Protein AF-A0A7W1ULH6-F1 (afdb_monomer)

Mean predicted aligned error: 3.66 Å

Structure (mmCIF, N/CA/C/O backbone):
data_AF-A0A7W1ULH6-F1
#
_entry.id   AF-A0A7W1ULH6-F1
#
loop_
_atom_site.group_PDB
_atom_site.id
_atom_site.type_symbol
_atom_site.label_atom_id
_atom_site.label_alt_id
_atom_site.label_comp_id
_atom_site.label_asym_id
_atom_site.label_entity_id
_atom_site.label_seq_id
_atom_site.pdbx_PDB_ins_code
_atom_site.Cartn_x
_atom_site.Cartn_y
_atom_site.Cartn_z
_atom_site.occupancy
_atom_site.B_iso_or_equiv
_atom_site.auth_seq_id
_atom_site.auth_comp_id
_atom_site.auth_asym_id
_atom_site.auth_atom_id
_atom_site.pdbx_PDB_model_num
ATOM 1 N N . MET A 1 1 ? -12.040 14.934 30.985 1.00 66.94 1 MET A N 1
ATOM 2 C CA . MET A 1 1 ? -11.712 13.549 30.582 1.00 66.94 1 MET A CA 1
ATOM 3 C C . MET A 1 1 ? -12.683 13.162 29.471 1.00 66.94 1 MET A C 1
ATOM 5 O O . MET A 1 1 ? -13.881 13.227 29.707 1.00 66.94 1 MET A O 1
ATOM 9 N N . ILE A 1 2 ? -12.210 12.905 28.247 1.00 66.06 2 ILE A N 1
ATOM 10 C CA . ILE A 1 2 ? -13.079 12.558 27.104 1.00 66.06 2 ILE A CA 1
ATOM 11 C C . ILE A 1 2 ? -13.578 11.122 27.310 1.00 66.06 2 ILE A C 1
ATOM 13 O O . ILE A 1 2 ? -12.770 10.244 27.607 1.00 66.06 2 ILE A O 1
ATOM 17 N N . SER A 1 3 ? -14.886 10.866 27.187 1.00 80.50 3 SER A N 1
ATOM 18 C CA . SER A 1 3 ? -15.386 9.492 27.324 1.00 80.50 3 SER A CA 1
ATOM 19 C C . SER A 1 3 ? -14.940 8.626 26.129 1.00 80.50 3 SER A C 1
ATOM 21 O O . SER A 1 3 ? -14.758 9.149 25.024 1.00 80.50 3 SER A O 1
ATOM 23 N N . PRO A 1 4 ? -14.812 7.296 26.296 1.00 79.81 4 PRO A N 1
ATOM 24 C CA . PRO A 1 4 ? -14.363 6.407 25.221 1.00 79.81 4 PRO A CA 1
ATOM 25 C C . PRO A 1 4 ? -15.185 6.509 23.924 1.00 79.81 4 PRO A C 1
ATOM 27 O O . PRO A 1 4 ? -14.645 6.325 22.836 1.00 79.81 4 PRO A O 1
ATOM 30 N N . SER A 1 5 ? -16.479 6.837 24.010 1.00 86.94 5 SER A N 1
ATOM 31 C CA . SER A 1 5 ? -17.344 7.027 22.838 1.00 86.94 5 SER A CA 1
ATOM 32 C C . SER A 1 5 ? -16.977 8.272 22.028 1.00 86.94 5 SER A C 1
ATOM 34 O O . SER A 1 5 ? -16.874 8.190 20.806 1.00 86.94 5 SER A O 1
ATOM 36 N N . HIS A 1 6 ? -16.715 9.399 22.694 1.00 88.94 6 HIS A N 1
ATOM 37 C CA . HIS A 1 6 ? -16.314 10.640 22.030 1.00 88.94 6 HIS A CA 1
ATOM 38 C C . HIS A 1 6 ? -14.941 10.495 21.365 1.00 88.94 6 HIS A C 1
ATOM 40 O O . HIS A 1 6 ? -14.752 10.956 20.244 1.00 88.94 6 HIS A O 1
ATOM 46 N N . ALA A 1 7 ? -14.000 9.787 21.999 1.00 92.19 7 ALA A N 1
ATOM 47 C CA . ALA A 1 7 ? -12.697 9.505 21.395 1.00 92.19 7 ALA A CA 1
ATOM 48 C C . ALA A 1 7 ? -12.826 8.694 20.090 1.00 92.19 7 ALA A C 1
ATOM 50 O O . ALA A 1 7 ? -12.192 9.021 19.088 1.00 92.19 7 ALA A O 1
ATOM 51 N N . ARG A 1 8 ? -13.696 7.674 20.069 1.00 94.38 8 ARG A N 1
ATOM 52 C CA . ARG A 1 8 ? -13.974 6.877 18.861 1.00 94.38 8 ARG A CA 1
ATOM 53 C C . ARG A 1 8 ? -14.612 7.707 17.750 1.00 94.38 8 ARG A C 1
ATOM 55 O O . ARG A 1 8 ? -14.218 7.573 16.597 1.00 94.38 8 ARG A O 1
ATOM 62 N N . GLN A 1 9 ? -15.565 8.573 18.087 1.00 94.06 9 GLN A N 1
ATOM 63 C CA . GLN A 1 9 ? -16.193 9.478 17.120 1.00 94.06 9 GLN A CA 1
ATOM 64 C C . GLN A 1 9 ? -15.176 10.452 16.518 1.00 94.06 9 GLN A C 1
ATOM 66 O O . GLN A 1 9 ? -15.128 10.603 15.301 1.00 94.06 9 GLN A O 1
ATOM 71 N N . LEU A 1 10 ? -14.325 11.055 17.353 1.00 96.06 10 LEU A N 1
ATOM 72 C CA . LEU A 1 10 ? -13.254 11.941 16.897 1.00 96.06 10 LEU A CA 1
ATOM 73 C C . LEU A 1 10 ? -12.289 11.220 15.953 1.00 96.06 10 LEU A C 1
ATOM 75 O O . LEU A 1 10 ? -11.940 11.771 14.913 1.00 96.06 10 LEU A O 1
ATOM 79 N N . LEU A 1 11 ? -11.913 9.976 16.269 1.00 96.31 11 LEU A N 1
ATOM 80 C CA . LEU A 1 11 ? -11.076 9.169 15.385 1.00 96.31 11 LEU A CA 1
ATOM 81 C C . LEU A 1 11 ? -11.759 8.913 14.036 1.00 96.31 11 LEU A C 1
ATOM 83 O O . LEU A 1 11 ? -11.130 9.094 13.002 1.00 96.31 11 LEU A O 1
ATOM 87 N N . VAL A 1 12 ? -13.041 8.538 14.024 1.00 96.56 12 VAL A N 1
ATOM 88 C CA . VAL A 1 12 ? -13.784 8.309 12.771 1.00 96.56 12 VAL A CA 1
ATOM 89 C C . VAL A 1 12 ? -13.831 9.573 11.919 1.00 96.56 12 VAL A C 1
ATOM 91 O O . VAL A 1 12 ? -13.564 9.505 10.723 1.00 96.56 12 VAL A O 1
ATOM 94 N N . VAL A 1 13 ? -14.116 10.729 12.524 1.00 97.12 13 VAL A N 1
ATOM 95 C CA . VAL A 1 13 ? -14.114 12.014 11.811 1.00 97.12 13 VAL A CA 1
ATOM 96 C C . VAL A 1 13 ? -12.723 12.321 11.259 1.00 97.12 13 VAL A C 1
ATOM 98 O O . VAL A 1 13 ? -12.603 12.690 10.093 1.00 97.12 13 VAL A O 1
ATOM 101 N N . ALA A 1 14 ? -11.668 12.120 12.051 1.00 96.81 14 ALA A N 1
ATOM 102 C CA . ALA A 1 14 ? -10.296 12.349 11.613 1.00 96.81 14 ALA A CA 1
ATOM 103 C C . ALA A 1 14 ? -9.903 11.439 10.437 1.00 96.81 14 ALA A C 1
ATOM 105 O O . ALA A 1 14 ? -9.381 11.934 9.441 1.00 96.81 14 ALA A O 1
ATOM 106 N N . LEU A 1 15 ? -10.199 10.136 10.511 1.00 96.88 15 LEU A N 1
ATOM 107 C CA . LEU A 1 15 ? -9.927 9.175 9.434 1.00 96.88 15 LEU A CA 1
ATOM 108 C C . LEU A 1 15 ? -10.749 9.475 8.179 1.00 96.88 15 LEU A C 1
ATOM 110 O O . LEU A 1 15 ? -10.236 9.367 7.068 1.00 96.88 15 LEU A O 1
ATOM 114 N N . PHE A 1 16 ? -12.004 9.897 8.340 1.00 96.25 16 PHE A N 1
ATOM 115 C CA . PHE A 1 16 ? -12.844 10.308 7.220 1.00 96.25 16 PHE A CA 1
ATOM 116 C C . PHE A 1 16 ? -12.265 11.537 6.514 1.00 96.25 16 PHE A C 1
ATOM 118 O O . PHE A 1 16 ? -12.055 11.507 5.304 1.00 96.25 16 PHE A O 1
ATOM 125 N N . VAL A 1 17 ? -11.935 12.595 7.262 1.00 96.19 17 VAL A N 1
ATOM 126 C CA . VAL A 1 17 ? -11.319 13.811 6.705 1.00 96.19 17 VAL A CA 1
ATOM 127 C C . VAL A 1 17 ? -9.981 13.487 6.044 1.00 96.19 17 VAL A C 1
ATOM 129 O O . VAL A 1 17 ? -9.743 13.916 4.917 1.00 96.19 17 VAL A O 1
ATOM 132 N N . TYR A 1 18 ? -9.131 12.695 6.700 1.00 95.38 18 TYR A N 1
ATOM 133 C CA . TYR A 1 18 ? -7.856 12.259 6.137 1.00 95.38 18 TYR A CA 1
ATOM 134 C C . TYR A 1 18 ? -8.051 11.468 4.838 1.00 95.38 18 TYR A C 1
ATOM 136 O O . TYR A 1 18 ? -7.368 11.736 3.853 1.00 95.38 18 TYR A O 1
ATOM 144 N N . GLY A 1 19 ? -9.024 10.554 4.802 1.00 93.25 19 GLY A N 1
ATOM 145 C CA . GLY A 1 19 ? -9.392 9.804 3.602 1.00 93.25 19 GLY A CA 1
ATOM 146 C C . GLY A 1 19 ? -9.830 10.715 2.455 1.00 93.25 19 GLY A C 1
ATOM 147 O O . GLY A 1 19 ? -9.340 10.563 1.343 1.00 93.25 19 GLY A O 1
ATOM 148 N N . ILE A 1 20 ? -10.672 11.719 2.723 1.00 93.50 20 ILE A N 1
ATOM 149 C CA . ILE A 1 20 ? -11.072 12.717 1.717 1.00 93.50 20 ILE A CA 1
ATOM 150 C C . ILE A 1 20 ? -9.866 13.513 1.205 1.00 93.50 20 ILE A C 1
ATOM 152 O O . ILE A 1 20 ? -9.756 13.754 0.004 1.00 93.50 20 ILE A O 1
ATOM 156 N N . VAL A 1 21 ? -8.954 13.920 2.092 1.00 92.00 21 VAL A N 1
ATOM 157 C CA . VAL A 1 21 ? -7.724 14.624 1.699 1.00 92.00 21 VAL A CA 1
ATOM 158 C C . VAL A 1 21 ? -6.846 13.744 0.813 1.00 92.00 21 VAL A C 1
ATOM 160 O O . VAL A 1 21 ? -6.322 14.247 -0.177 1.00 92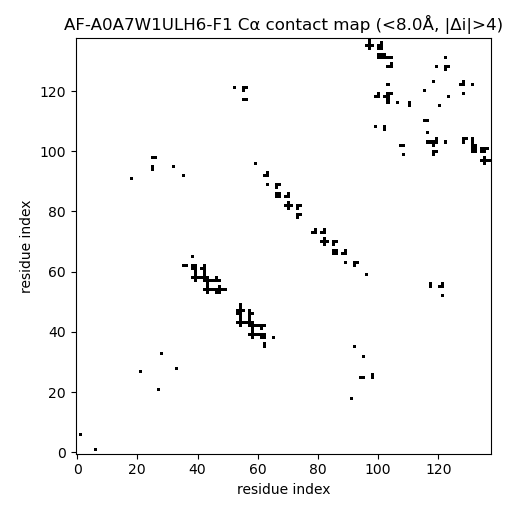.00 21 VAL A O 1
ATOM 163 N N . CYS A 1 22 ? -6.714 12.454 1.134 1.00 90.00 22 CYS A N 1
ATOM 164 C CA . CYS A 1 22 ? -5.991 11.502 0.296 1.00 90.00 22 CYS A CA 1
ATOM 165 C C . CYS A 1 22 ? -6.648 11.400 -1.082 1.00 90.00 22 CYS A C 1
ATOM 167 O O . CYS A 1 22 ? -5.997 11.704 -2.072 1.00 90.00 22 CYS A O 1
ATOM 169 N N . LEU A 1 23 ? -7.949 11.093 -1.140 1.00 87.56 23 LEU A N 1
ATOM 170 C CA . LEU A 1 23 ? -8.698 10.889 -2.388 1.00 87.56 23 LEU A CA 1
ATOM 171 C C . LEU A 1 23 ? -8.667 12.087 -3.347 1.00 87.56 23 LEU A C 1
ATOM 173 O O . LEU A 1 23 ? -8.750 11.902 -4.557 1.00 87.56 23 LEU A O 1
ATOM 177 N N . ARG A 1 24 ? -8.553 13.314 -2.829 1.00 90.81 24 ARG A N 1
ATOM 178 C CA . ARG A 1 24 ? -8.454 14.523 -3.663 1.00 90.81 24 ARG A CA 1
ATOM 179 C C . ARG A 1 24 ? -7.140 14.638 -4.422 1.00 90.81 24 ARG A C 1
ATOM 181 O O . ARG A 1 24 ? -7.112 15.304 -5.451 1.00 90.81 24 ARG A O 1
ATOM 188 N N . ASP A 1 25 ? -6.072 14.052 -3.899 1.00 88.06 25 ASP A N 1
ATOM 189 C CA . ASP A 1 25 ? -4.757 14.109 -4.522 1.00 88.06 25 ASP A CA 1
ATOM 190 C C . ASP A 1 25 ? -3.975 12.813 -4.243 1.00 88.06 25 ASP A C 1
ATOM 192 O O . ASP A 1 25 ? -3.252 12.731 -3.237 1.00 88.06 25 ASP A O 1
ATOM 196 N N . PRO A 1 26 ? -4.154 11.802 -5.117 1.00 83.25 26 PRO A N 1
ATOM 197 C CA . PRO A 1 26 ? -3.574 10.476 -4.963 1.00 83.25 26 PRO A CA 1
ATOM 198 C C . PRO A 1 26 ? -2.077 10.377 -4.968 1.00 83.25 26 PRO A C 1
ATOM 200 O O . PRO A 1 26 ? -1.513 9.587 -4.215 1.00 83.25 26 PRO A O 1
ATOM 203 N N . GLY A 1 27 ? -1.449 11.178 -5.819 1.00 83.12 27 GLY A N 1
ATOM 204 C CA . GLY A 1 27 ? -0.008 11.135 -6.004 1.00 83.12 27 GLY A CA 1
ATOM 205 C C . GLY A 1 27 ? 0.752 11.701 -4.811 1.00 83.12 27 GLY A C 1
ATOM 206 O O . GLY A 1 27 ? 1.947 11.451 -4.677 1.00 83.12 27 GLY A O 1
ATOM 207 N N . THR A 1 28 ? 0.086 12.461 -3.938 1.00 88.00 28 THR A N 1
ATOM 208 C CA . THR A 1 28 ? 0.755 13.092 -2.804 1.00 88.00 28 THR A CA 1
ATOM 209 C C . THR A 1 28 ? 1.018 12.090 -1.688 1.00 88.00 28 THR A C 1
ATOM 211 O O . THR A 1 28 ? 0.109 11.582 -1.030 1.00 88.00 28 THR A O 1
ATOM 214 N N . PHE A 1 29 ? 2.301 11.873 -1.429 1.00 85.62 29 PHE A N 1
ATOM 215 C CA . PHE A 1 29 ? 2.795 11.040 -0.346 1.00 85.62 29 PHE A CA 1
ATOM 216 C C . PHE A 1 29 ? 2.541 11.694 1.022 1.00 85.62 29 PHE A C 1
ATOM 218 O O . PHE A 1 29 ? 2.828 12.878 1.225 1.00 85.62 29 PHE A O 1
ATOM 225 N N . ARG A 1 30 ? 1.981 10.945 1.977 1.00 90.75 30 ARG A N 1
ATOM 226 C CA . ARG A 1 30 ? 1.545 11.451 3.290 1.00 90.75 30 ARG A CA 1
ATOM 227 C C . ARG A 1 30 ? 2.029 10.569 4.442 1.00 90.75 30 ARG A C 1
ATOM 229 O O . ARG A 1 30 ? 2.761 9.598 4.280 1.00 90.75 30 ARG A O 1
ATOM 236 N N . LEU A 1 31 ? 1.623 10.935 5.660 1.00 90.44 31 LEU A N 1
ATOM 237 C CA . LEU A 1 31 ? 2.041 10.263 6.892 1.00 90.44 31 LEU A CA 1
ATOM 238 C C . LEU A 1 31 ? 1.829 8.741 6.855 1.00 90.44 31 LEU A C 1
ATOM 240 O O . LEU A 1 31 ? 2.758 8.001 7.157 1.00 90.44 31 LEU A O 1
ATOM 244 N N . LEU A 1 32 ? 0.632 8.275 6.487 1.00 93.25 32 LEU A N 1
ATOM 245 C CA . LEU A 1 32 ? 0.334 6.842 6.471 1.00 93.25 32 LEU A CA 1
ATOM 246 C C . LEU A 1 32 ? 1.123 6.105 5.383 1.00 93.25 32 LEU A C 1
ATOM 248 O O . LEU A 1 32 ? 1.507 4.959 5.591 1.00 93.25 32 LEU A O 1
ATOM 252 N N . ASP A 1 33 ? 1.453 6.785 4.285 1.00 92.88 33 ASP A N 1
ATOM 253 C CA . ASP A 1 33 ? 2.282 6.219 3.222 1.00 92.88 33 ASP A CA 1
ATOM 254 C C . ASP A 1 33 ? 3.717 5.954 3.701 1.00 92.88 33 ASP A C 1
ATOM 256 O O . ASP A 1 33 ? 4.301 4.960 3.295 1.00 92.88 33 ASP A O 1
ATOM 260 N N . ASN A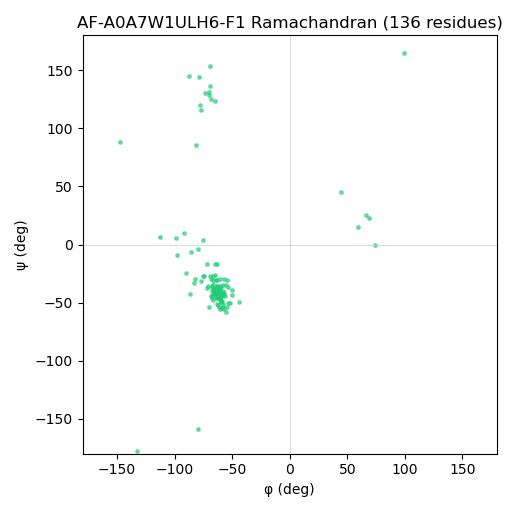 1 34 ? 4.258 6.739 4.647 1.00 93.06 34 ASN A N 1
ATOM 261 C CA . ASN A 1 34 ? 5.552 6.426 5.279 1.00 93.06 34 ASN A CA 1
ATOM 262 C C . ASN A 1 34 ? 5.503 5.104 6.058 1.00 93.06 34 ASN A C 1
ATOM 264 O O . ASN A 1 34 ? 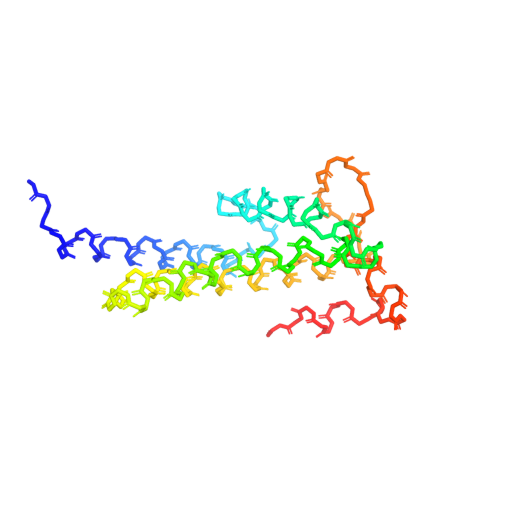6.450 4.320 6.027 1.00 93.06 34 ASN A O 1
ATOM 268 N N . VAL A 1 35 ? 4.399 4.858 6.772 1.00 95.31 35 VAL A N 1
ATOM 269 C CA . VAL A 1 35 ? 4.207 3.609 7.524 1.00 95.31 35 VAL A CA 1
ATOM 270 C C . VAL A 1 35 ? 4.062 2.439 6.557 1.00 95.31 35 VAL A C 1
ATOM 272 O O . VAL A 1 35 ? 4.717 1.414 6.733 1.00 95.31 35 VAL A O 1
ATOM 275 N N . ASN A 1 36 ? 3.243 2.609 5.518 1.00 96.50 36 ASN A N 1
ATOM 276 C CA . ASN A 1 36 ? 3.054 1.606 4.477 1.00 96.50 36 ASN A CA 1
ATOM 277 C C . ASN A 1 36 ? 4.373 1.281 3.770 1.00 96.50 36 ASN A C 1
ATOM 279 O O . ASN A 1 36 ? 4.669 0.109 3.582 1.00 96.50 36 ASN A O 1
ATOM 283 N N . LEU A 1 37 ? 5.180 2.295 3.454 1.00 95.88 37 LEU A N 1
ATOM 284 C CA . LEU A 1 37 ? 6.481 2.149 2.811 1.00 95.88 37 LEU A CA 1
ATOM 285 C C . LEU A 1 37 ? 7.466 1.370 3.687 1.00 95.88 37 LEU A C 1
ATOM 287 O O . LEU A 1 37 ? 8.089 0.431 3.216 1.00 95.88 37 LEU A O 1
ATOM 291 N N . ALA A 1 38 ? 7.561 1.674 4.983 1.00 96.25 38 ALA A N 1
ATOM 292 C CA . ALA A 1 38 ? 8.425 0.904 5.882 1.00 96.25 38 ALA A CA 1
ATOM 293 C C . ALA A 1 38 ? 8.021 -0.583 5.950 1.00 96.25 38 ALA A C 1
ATOM 295 O O . ALA A 1 38 ? 8.877 -1.473 5.983 1.00 96.25 38 ALA A O 1
ATOM 296 N N . ILE A 1 39 ? 6.713 -0.865 5.948 1.00 98.12 39 ILE A N 1
ATOM 297 C CA . ILE A 1 39 ? 6.196 -2.236 5.882 1.00 98.12 39 ILE A CA 1
ATOM 298 C C . ILE A 1 39 ? 6.525 -2.849 4.513 1.00 98.12 39 ILE A C 1
ATOM 300 O O . ILE A 1 39 ? 6.999 -3.978 4.465 1.00 98.12 39 ILE A O 1
ATOM 304 N N . HIS A 1 40 ? 6.338 -2.111 3.422 1.00 97.88 40 HIS A N 1
ATOM 305 C CA . HIS A 1 40 ? 6.655 -2.544 2.064 1.00 97.88 40 HIS A CA 1
ATOM 306 C C . HIS A 1 40 ? 8.116 -2.994 1.940 1.00 97.88 40 HIS A C 1
ATOM 308 O O . HIS A 1 40 ? 8.380 -4.144 1.607 1.00 97.88 40 HIS A O 1
ATOM 314 N N . GLU A 1 41 ? 9.069 -2.153 2.339 1.00 97.31 41 GLU A N 1
ATOM 315 C CA . GLU A 1 41 ? 10.497 -2.492 2.285 1.00 97.31 41 GLU A CA 1
ATOM 316 C C . GLU A 1 41 ? 10.838 -3.728 3.129 1.00 97.31 41 GLU A C 1
ATOM 318 O O . GLU A 1 41 ? 11.633 -4.588 2.742 1.00 97.31 41 GLU A O 1
ATOM 323 N N . THR A 1 42 ? 10.173 -3.876 4.278 1.00 97.38 42 THR A N 1
ATOM 324 C CA . THR A 1 42 ? 10.306 -5.080 5.110 1.00 97.38 42 THR A CA 1
ATOM 325 C C . THR A 1 42 ? 9.799 -6.324 4.375 1.00 97.38 42 THR A C 1
ATOM 327 O O . THR A 1 42 ? 10.372 -7.405 4.517 1.00 97.38 42 THR A O 1
ATOM 330 N N . GLY A 1 43 ? 8.751 -6.183 3.564 1.00 98.12 43 GLY A N 1
ATOM 331 C CA . GLY A 1 43 ? 8.205 -7.248 2.733 1.00 98.12 43 GLY A CA 1
ATOM 332 C C . GLY A 1 43 ? 9.226 -7.831 1.766 1.00 98.12 43 GLY A C 1
ATOM 333 O O . GLY A 1 43 ? 9.338 -9.054 1.685 1.00 98.12 43 GLY A O 1
ATOM 334 N N . HIS A 1 44 ? 10.039 -7.003 1.110 1.00 97.44 44 HIS A N 1
ATOM 335 C CA . HIS A 1 44 ? 11.108 -7.511 0.245 1.00 97.44 44 HIS A CA 1
ATOM 336 C C . HIS A 1 44 ? 12.055 -8.445 1.000 1.00 97.44 44 HIS A C 1
ATOM 338 O O . HIS A 1 44 ? 12.358 -9.535 0.522 1.00 97.44 44 HIS A O 1
ATOM 344 N N . LEU A 1 45 ? 12.458 -8.074 2.219 1.00 96.94 45 LEU A N 1
ATOM 345 C CA . LEU A 1 45 ? 13.347 -8.889 3.054 1.00 96.94 45 LEU A CA 1
ATOM 346 C C . LEU A 1 45 ? 12.683 -10.193 3.510 1.00 96.94 45 LEU A C 1
ATOM 348 O O . LEU A 1 45 ? 13.309 -11.252 3.481 1.00 96.94 45 LEU A O 1
ATOM 352 N N . VAL A 1 46 ? 11.411 -10.123 3.914 1.00 98.19 46 VAL A N 1
ATOM 353 C CA . VAL A 1 46 ? 10.634 -11.291 4.358 1.00 98.19 46 VAL A CA 1
ATOM 354 C C . VAL A 1 46 ? 10.460 -12.299 3.224 1.00 98.19 46 VAL A C 1
ATOM 356 O O . VAL A 1 46 ? 10.518 -13.505 3.468 1.00 98.19 46 VAL A O 1
ATOM 359 N N . PHE A 1 47 ? 10.257 -11.822 1.993 1.00 98.31 47 PHE A N 1
ATOM 360 C CA . PHE A 1 47 ? 9.969 -12.685 0.852 1.00 98.31 47 PHE A CA 1
ATOM 361 C C . PHE A 1 47 ? 11.182 -13.013 -0.035 1.00 98.31 47 PHE A C 1
ATOM 363 O O . PHE A 1 47 ? 11.086 -13.921 -0.862 1.00 98.31 47 PHE A O 1
ATOM 370 N N . ALA A 1 48 ? 12.335 -12.366 0.167 1.00 97.25 48 ALA A N 1
ATOM 371 C CA . ALA A 1 48 ? 13.568 -12.642 -0.576 1.00 97.25 48 ALA A CA 1
ATOM 372 C C . ALA A 1 48 ? 13.963 -14.137 -0.627 1.00 97.25 48 ALA A C 1
ATOM 374 O O . ALA A 1 48 ? 14.370 -14.599 -1.698 1.00 97.25 48 ALA A O 1
ATOM 375 N N . PRO A 1 49 ? 13.810 -14.943 0.450 1.00 98.25 49 PRO A N 1
ATOM 376 C CA . PRO A 1 49 ? 14.151 -16.368 0.409 1.00 98.25 49 PRO A CA 1
ATOM 377 C C . PRO A 1 49 ? 13.313 -17.200 -0.572 1.00 98.25 49 PRO A C 1
ATOM 379 O O . PRO A 1 49 ? 13.712 -18.311 -0.914 1.00 98.25 49 PRO A O 1
ATOM 382 N N . PHE A 1 50 ? 12.166 -16.690 -1.033 1.00 98.00 50 PHE A N 1
ATOM 383 C CA . PHE A 1 50 ? 11.286 -17.389 -1.975 1.00 98.00 50 PHE A CA 1
ATOM 384 C C . PHE A 1 50 ? 11.593 -17.067 -3.449 1.00 98.00 50 PHE A C 1
ATOM 386 O O . PHE A 1 50 ? 10.845 -17.471 -4.340 1.00 98.00 50 PHE A O 1
ATOM 393 N N . GLY A 1 51 ? 12.707 -16.380 -3.715 1.00 97.75 51 GLY A N 1
ATOM 394 C CA . GLY A 1 51 ? 13.191 -16.057 -5.055 1.00 97.75 51 GLY A CA 1
ATOM 395 C C . GLY A 1 51 ? 12.843 -14.639 -5.499 1.00 97.75 51 GLY A C 1
ATOM 396 O O . GLY A 1 51 ? 11.984 -13.980 -4.925 1.00 97.75 51 GLY A O 1
ATOM 397 N N . GLU A 1 52 ? 13.516 -14.179 -6.555 1.00 96.75 52 GLU A N 1
ATOM 398 C CA . GLU A 1 52 ? 13.495 -12.782 -7.014 1.00 96.75 52 GLU A CA 1
ATOM 399 C C . GLU A 1 52 ? 12.076 -12.243 -7.244 1.00 96.75 52 GLU A C 1
ATOM 401 O O . GLU A 1 52 ? 11.709 -11.214 -6.684 1.00 96.75 52 GLU A O 1
ATOM 406 N N . PHE A 1 53 ? 11.243 -12.977 -7.989 1.00 98.00 53 PHE A N 1
ATOM 407 C CA . PHE A 1 53 ? 9.875 -12.545 -8.281 1.00 98.00 53 PHE A CA 1
ATOM 408 C C . PHE A 1 53 ? 9.041 -12.330 -7.013 1.00 98.00 53 PHE A C 1
ATOM 410 O O . PHE A 1 53 ? 8.330 -11.333 -6.901 1.00 98.00 53 PHE A O 1
ATOM 417 N N . LEU A 1 54 ? 9.145 -13.246 -6.044 1.00 98.25 54 LEU A N 1
ATOM 418 C CA . LEU A 1 54 ? 8.461 -13.107 -4.761 1.00 98.25 54 LEU A CA 1
ATOM 419 C C . LEU A 1 54 ? 9.127 -12.070 -3.858 1.00 98.25 54 LEU A C 1
ATOM 421 O O . LEU A 1 54 ? 8.420 -11.455 -3.073 1.00 98.25 54 LEU A O 1
ATOM 425 N N . GLY A 1 55 ? 10.428 -11.820 -3.996 1.00 98.00 55 GLY A N 1
ATOM 426 C CA . GLY A 1 55 ? 11.113 -10.704 -3.352 1.00 98.00 55 GLY A CA 1
ATOM 427 C C . GLY A 1 55 ? 10.496 -9.365 -3.754 1.00 98.00 55 GLY A C 1
ATOM 428 O O . GLY A 1 55 ? 10.037 -8.630 -2.886 1.00 98.00 55 GLY A O 1
ATOM 429 N N . PHE A 1 56 ? 10.381 -9.089 -5.056 1.00 97.62 56 PHE A N 1
ATOM 430 C CA . PHE A 1 56 ? 9.742 -7.868 -5.573 1.00 97.62 56 PHE A CA 1
ATOM 431 C C . PHE A 1 56 ? 8.245 -7.797 -5.236 1.00 97.62 56 PHE A C 1
ATOM 433 O O . PHE A 1 56 ? 7.759 -6.790 -4.728 1.00 97.62 56 PHE A O 1
ATOM 440 N N . LEU A 1 57 ? 7.498 -8.889 -5.433 1.00 98.19 57 LEU A N 1
ATOM 441 C CA . LEU A 1 57 ? 6.074 -8.942 -5.069 1.00 98.19 57 LEU A CA 1
ATOM 442 C C . LEU A 1 57 ? 5.853 -8.821 -3.548 1.00 98.19 57 LEU A C 1
ATOM 444 O O . LEU A 1 57 ? 4.805 -8.356 -3.091 1.00 98.19 57 LEU A O 1
ATOM 448 N N . GLY A 1 58 ? 6.850 -9.229 -2.767 1.00 98.12 58 GLY A N 1
ATOM 449 C CA . GLY A 1 58 ? 6.840 -9.298 -1.316 1.00 98.12 58 GLY A CA 1
ATOM 450 C C . GLY A 1 58 ? 6.552 -7.974 -0.637 1.00 98.12 58 GLY A C 1
ATOM 451 O O . GLY A 1 58 ? 5.857 -7.971 0.378 1.00 98.12 58 GLY A O 1
ATOM 452 N N . GLY A 1 59 ? 7.008 -6.859 -1.211 1.00 97.69 59 GLY A N 1
ATOM 453 C CA . GLY A 1 59 ? 6.735 -5.542 -0.652 1.00 97.69 59 GLY A CA 1
ATOM 454 C C . GLY A 1 59 ? 5.240 -5.235 -0.612 1.00 97.69 59 GLY A C 1
ATOM 455 O O . GLY A 1 59 ? 4.660 -5.046 0.460 1.00 97.69 59 GLY A O 1
ATOM 456 N N . THR A 1 60 ? 4.572 -5.355 -1.762 1.00 98.00 60 THR A N 1
ATOM 457 C CA . THR A 1 60 ? 3.111 -5.193 -1.866 1.00 98.00 60 THR A CA 1
ATOM 458 C C . THR A 1 60 ? 2.360 -6.235 -1.026 1.00 98.00 60 THR A C 1
ATOM 460 O O . THR A 1 60 ? 1.393 -5.903 -0.334 1.00 98.00 60 THR A O 1
ATOM 463 N N . LEU A 1 61 ? 2.787 -7.505 -1.055 1.00 98.25 61 LEU A N 1
ATOM 464 C CA . LEU A 1 61 ? 2.124 -8.565 -0.288 1.00 98.25 61 LEU A CA 1
ATOM 465 C C . LEU A 1 61 ? 2.183 -8.306 1.213 1.00 98.25 61 LEU A C 1
ATOM 467 O O . LEU A 1 61 ? 1.169 -8.454 1.894 1.00 98.25 61 LEU A O 1
ATOM 471 N N . PHE A 1 62 ? 3.344 -7.924 1.740 1.00 98.38 62 PHE A N 1
ATOM 472 C CA . PHE A 1 62 ? 3.506 -7.691 3.168 1.00 98.38 62 PHE A CA 1
ATOM 473 C C . PHE A 1 62 ? 2.806 -6.408 3.616 1.00 98.38 62 PHE A C 1
ATOM 475 O O . PHE A 1 62 ? 2.151 -6.414 4.660 1.00 98.38 62 PHE A O 1
ATOM 482 N N . GLN A 1 63 ? 2.842 -5.360 2.788 1.00 98.12 63 GLN A N 1
ATOM 483 C CA . GLN A 1 63 ? 2.081 -4.125 2.983 1.00 98.12 63 GLN A CA 1
ATOM 484 C C . GLN A 1 63 ? 0.574 -4.390 3.178 1.00 98.12 63 GLN A C 1
ATOM 486 O O . GLN A 1 63 ? -0.057 -3.736 4.006 1.00 98.12 63 GLN A O 1
ATOM 491 N N . LEU A 1 64 ? -0.005 -5.381 2.485 1.00 98.25 64 LEU A N 1
ATOM 492 C CA . LEU A 1 64 ? -1.405 -5.791 2.669 1.00 98.25 64 LEU A CA 1
ATOM 493 C C . LEU A 1 64 ? -1.601 -6.820 3.791 1.00 98.25 64 LEU A C 1
ATOM 495 O O . LEU A 1 64 ? -2.546 -6.715 4.577 1.00 98.25 64 LEU A O 1
ATOM 499 N N . LEU A 1 65 ? -0.728 -7.824 3.883 1.00 98.31 65 LEU A N 1
ATOM 500 C CA . LEU A 1 65 ? -0.849 -8.901 4.864 1.00 98.31 65 LEU A CA 1
ATOM 501 C C . LEU A 1 65 ? -0.750 -8.364 6.292 1.00 98.31 65 LEU A C 1
ATOM 503 O O . LEU A 1 65 ? -1.525 -8.774 7.155 1.00 98.31 65 LEU A O 1
ATOM 507 N N . PHE A 1 66 ? 0.171 -7.433 6.536 1.00 98.19 66 PHE A N 1
ATOM 508 C CA . PHE A 1 66 ? 0.419 -6.877 7.858 1.00 98.19 66 PHE A CA 1
ATOM 509 C C . PHE A 1 66 ? -0.850 -6.284 8.499 1.00 98.19 66 PHE A C 1
ATOM 511 O O . PHE A 1 66 ? -1.269 -6.800 9.540 1.00 98.19 66 PHE A O 1
ATOM 518 N N . PRO A 1 67 ? -1.549 -5.294 7.902 1.00 97.88 67 PRO A N 1
ATOM 519 C CA . PRO A 1 67 ? -2.807 -4.803 8.459 1.00 97.88 67 PRO A CA 1
ATOM 520 C C . PRO A 1 67 ? -3.898 -5.885 8.484 1.00 97.88 67 PRO A C 1
ATOM 522 O O . PRO A 1 67 ? -4.645 -5.965 9.458 1.00 97.88 67 PRO A O 1
ATOM 525 N N . VAL A 1 68 ? -3.978 -6.787 7.499 1.00 98.44 68 VAL A N 1
ATOM 526 C CA . VAL A 1 68 ? -4.971 -7.882 7.519 1.00 98.44 68 VAL A CA 1
ATOM 527 C C . VAL A 1 68 ? -4.799 -8.801 8.739 1.00 98.44 68 VAL A C 1
ATOM 529 O O . VAL A 1 68 ? -5.798 -9.232 9.323 1.00 98.44 68 VAL A O 1
ATOM 532 N N . LEU A 1 69 ? -3.571 -9.053 9.201 1.00 98.31 69 LEU A N 1
ATOM 533 C CA . LEU A 1 69 ? -3.332 -9.811 10.434 1.00 98.31 69 LEU A CA 1
ATOM 534 C C . LEU A 1 69 ? -3.920 -9.100 11.665 1.00 98.31 69 LEU A C 1
ATOM 536 O O . LEU A 1 69 ? -4.577 -9.747 12.488 1.00 98.31 69 LEU A O 1
ATOM 540 N N . PHE A 1 70 ? -3.776 -7.774 11.764 1.00 98.19 70 PHE A N 1
ATOM 541 C CA . PHE A 1 70 ? -4.422 -6.985 12.822 1.00 98.19 70 PHE A CA 1
ATOM 542 C C . PHE A 1 70 ? -5.947 -7.014 12.709 1.00 98.19 70 PHE A C 1
ATOM 544 O O . PHE A 1 70 ? -6.634 -7.135 13.725 1.00 98.19 70 PHE A O 1
ATOM 551 N N . TYR A 1 71 ? -6.494 -6.967 11.492 1.00 98.38 71 TYR A N 1
ATOM 552 C CA . TYR A 1 71 ? -7.933 -7.109 11.275 1.00 98.38 71 TYR A CA 1
ATOM 553 C C . TYR A 1 71 ? -8.435 -8.443 11.839 1.00 98.38 71 TYR A C 1
ATOM 555 O O . TYR A 1 71 ? -9.371 -8.460 12.641 1.00 98.38 71 TYR A O 1
ATOM 563 N N . VAL A 1 72 ? -7.786 -9.556 11.480 1.00 98.38 72 VAL A N 1
ATOM 564 C CA . VAL A 1 72 ? -8.147 -10.893 11.977 1.00 98.38 72 VAL A CA 1
ATOM 565 C C . VAL A 1 72 ? -8.041 -10.956 13.501 1.00 98.38 72 VAL A C 1
ATOM 567 O O . VAL A 1 72 ? -8.948 -11.479 14.152 1.00 98.38 72 VAL A O 1
ATOM 570 N N . TYR A 1 73 ? -6.979 -10.389 14.080 1.00 98.44 73 TYR A N 1
ATOM 571 C CA . TYR A 1 73 ? -6.798 -10.309 15.528 1.00 98.44 73 TYR A CA 1
ATOM 572 C C . TYR A 1 73 ? -7.969 -9.584 16.215 1.00 98.44 73 TYR A C 1
ATOM 574 O O . TYR A 1 73 ? -8.637 -10.171 17.068 1.00 98.44 73 TYR A O 1
ATOM 582 N N . PHE A 1 74 ? -8.296 -8.354 15.806 1.00 98.38 74 PHE A N 1
ATOM 583 C CA . PHE A 1 74 ? -9.384 -7.585 16.426 1.00 98.38 74 PHE A CA 1
ATOM 584 C C . PHE A 1 74 ? -10.762 -8.202 16.185 1.00 98.38 74 PHE A C 1
ATOM 586 O O . PHE A 1 74 ? -11.616 -8.185 17.074 1.00 98.38 74 PHE A O 1
ATOM 593 N N . ARG A 1 75 ? -10.982 -8.822 15.018 1.00 97.88 75 ARG A N 1
ATOM 594 C CA . ARG A 1 75 ? -12.216 -9.571 14.748 1.00 97.88 75 ARG A CA 1
ATOM 595 C C . ARG A 1 75 ? -12.384 -10.756 15.691 1.00 97.88 75 ARG A C 1
ATOM 597 O O . ARG A 1 75 ? -13.498 -10.958 16.172 1.00 97.88 75 ARG A O 1
ATOM 604 N N . ARG A 1 76 ? -11.315 -11.507 15.981 1.00 98.19 76 ARG A N 1
ATOM 605 C CA . ARG A 1 76 ? -11.343 -12.621 16.948 1.00 98.19 76 ARG A CA 1
ATOM 606 C C . ARG A 1 76 ? -11.647 -12.137 18.364 1.00 98.19 76 ARG A C 1
ATOM 608 O O . ARG A 1 76 ? -12.452 -12.764 19.042 1.00 98.19 76 ARG A O 1
ATOM 615 N N . GLN A 1 77 ? -11.119 -10.973 18.741 1.00 98.06 77 GLN A N 1
ATOM 616 C CA . GLN A 1 77 ? -11.404 -10.309 20.020 1.00 98.06 77 GLN A CA 1
ATOM 617 C C . GLN A 1 77 ? -12.788 -9.633 20.083 1.00 98.06 77 GLN A C 1
ATOM 619 O O . GLN A 1 77 ? -13.109 -8.976 21.068 1.00 98.06 77 GLN A O 1
ATOM 624 N N . GLN A 1 78 ? -13.614 -9.765 19.036 1.00 97.62 78 GLN A N 1
ATOM 625 C CA . GLN A 1 78 ? -14.920 -9.109 18.905 1.00 97.62 78 GLN A CA 1
ATOM 626 C C . GLN A 1 78 ? -14.876 -7.568 18.959 1.00 97.62 78 GLN A C 1
ATOM 628 O O . GLN A 1 78 ? -15.927 -6.928 19.044 1.00 97.62 78 GLN A O 1
ATOM 633 N N . ASP A 1 79 ? -13.700 -6.946 18.812 1.00 97.75 79 ASP A N 1
ATOM 634 C CA . ASP A 1 79 ? -13.575 -5.492 18.697 1.00 97.75 79 ASP A CA 1
ATOM 635 C C . ASP A 1 79 ? -13.871 -5.054 17.259 1.00 97.75 79 ASP A C 1
ATOM 637 O O . ASP A 1 79 ? -12.999 -4.918 16.396 1.00 97.75 79 ASP A O 1
ATOM 641 N N . ARG A 1 80 ? -15.163 -4.854 16.988 1.00 96.44 80 ARG A N 1
ATOM 642 C CA . ARG A 1 80 ? -15.652 -4.425 15.671 1.00 96.44 80 ARG A CA 1
ATOM 643 C C . ARG A 1 80 ? -15.160 -3.030 15.294 1.00 96.44 80 ARG A C 1
ATOM 645 O O . ARG A 1 80 ? -14.985 -2.764 14.108 1.00 96.44 80 ARG A O 1
ATOM 652 N N . PHE A 1 81 ? -14.940 -2.159 16.278 1.00 96.69 81 PHE A N 1
ATOM 653 C CA . PHE A 1 81 ? -14.484 -0.800 16.018 1.00 96.69 81 PHE A CA 1
ATOM 654 C C . PHE A 1 81 ? -13.036 -0.814 15.528 1.00 96.69 81 PHE A C 1
ATOM 656 O O . PHE A 1 81 ? -12.770 -0.337 14.425 1.00 96.69 81 PHE A O 1
ATOM 663 N N . ALA A 1 82 ? -12.126 -1.438 16.280 1.00 97.44 82 ALA A N 1
ATOM 664 C CA . ALA A 1 82 ? -10.731 -1.568 15.867 1.00 97.44 82 ALA A CA 1
ATOM 665 C C . ALA A 1 82 ? -10.608 -2.293 14.517 1.00 97.44 82 ALA A C 1
ATOM 667 O O . ALA A 1 82 ? -9.913 -1.815 13.624 1.00 97.44 82 ALA A O 1
ATOM 668 N N . ALA A 1 83 ? -11.366 -3.376 14.309 1.00 98.19 83 ALA A N 1
ATOM 669 C CA . ALA A 1 83 ? -11.393 -4.071 13.024 1.00 98.19 83 ALA A CA 1
ATOM 670 C C . ALA A 1 83 ? -11.814 -3.158 11.854 1.00 98.19 83 ALA A C 1
ATOM 672 O O . ALA A 1 83 ? -11.226 -3.245 10.779 1.00 98.19 83 ALA A O 1
ATOM 673 N N . SER A 1 84 ? -12.793 -2.265 12.045 1.00 97.81 84 SER A N 1
ATOM 674 C CA . SER A 1 84 ? -13.209 -1.317 10.997 1.00 97.81 84 SER A CA 1
ATOM 675 C C . SER A 1 84 ? -12.137 -0.272 10.668 1.00 97.81 84 SER A C 1
ATOM 677 O O . SER A 1 84 ? -11.944 0.047 9.499 1.00 97.81 84 SER A O 1
ATOM 679 N N . VAL A 1 85 ? -11.388 0.199 11.671 1.00 98.19 85 VAL A N 1
ATOM 680 C CA . VAL A 1 85 ? -10.253 1.117 11.471 1.00 98.19 85 VAL A CA 1
ATOM 681 C C . VAL A 1 85 ? -9.147 0.441 10.661 1.00 98.19 85 VAL A C 1
ATOM 683 O O . VAL A 1 85 ? -8.610 1.038 9.732 1.00 98.19 85 VAL A O 1
ATOM 686 N N . ILE A 1 86 ? -8.843 -0.824 10.957 1.00 98.25 86 ILE A N 1
ATOM 687 C CA . ILE A 1 86 ? -7.862 -1.581 10.174 1.00 98.25 86 ILE A CA 1
ATOM 688 C C . ILE A 1 86 ? -8.358 -1.831 8.747 1.00 98.25 86 ILE A C 1
ATOM 690 O O . ILE A 1 86 ? -7.582 -1.707 7.806 1.00 98.25 86 ILE A O 1
ATOM 694 N N . LEU A 1 87 ? -9.646 -2.126 8.554 1.00 97.50 87 LEU A N 1
ATOM 695 C CA . LEU A 1 87 ? -10.206 -2.290 7.212 1.00 97.50 87 LEU A CA 1
ATOM 696 C C . LEU A 1 87 ? -10.113 -0.993 6.392 1.00 97.50 87 LEU A C 1
ATOM 698 O O . LEU A 1 87 ? -9.796 -1.040 5.206 1.00 97.50 87 LEU A O 1
ATOM 702 N N . TRP A 1 88 ? -10.326 0.162 7.028 1.00 97.56 88 TRP A N 1
ATOM 703 C CA . TRP A 1 88 ? -10.089 1.466 6.408 1.00 97.56 88 TRP A CA 1
ATOM 704 C C . TRP A 1 88 ? -8.615 1.643 6.001 1.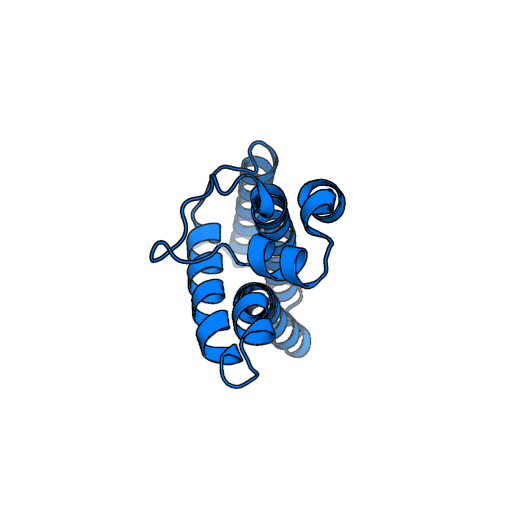00 97.56 88 TRP A C 1
ATOM 706 O O . TRP A 1 88 ? -8.339 2.110 4.899 1.00 97.56 88 TRP A O 1
ATOM 716 N N . TRP A 1 89 ? -7.665 1.200 6.831 1.00 97.56 89 TRP A N 1
ATOM 717 C CA . TRP A 1 89 ? -6.238 1.237 6.489 1.00 97.56 89 TRP A CA 1
ATOM 718 C C . TRP A 1 89 ? -5.894 0.298 5.319 1.00 97.56 89 TRP A C 1
ATOM 720 O O . TRP A 1 89 ? -5.120 0.673 4.441 1.00 97.56 89 TRP A O 1
ATOM 730 N N . VAL A 1 90 ? -6.506 -0.888 5.235 1.00 97.19 90 VAL A N 1
ATOM 731 C CA . VAL A 1 90 ? -6.363 -1.775 4.063 1.00 97.19 90 VAL A CA 1
ATOM 732 C C . VAL A 1 90 ? -6.893 -1.096 2.798 1.00 97.19 90 VAL A C 1
ATOM 734 O O . VAL A 1 90 ? -6.223 -1.127 1.770 1.00 97.19 90 VAL A O 1
ATOM 737 N N . ALA A 1 91 ? -8.053 -0.437 2.867 1.00 94.81 91 ALA A N 1
ATOM 738 C CA . ALA A 1 91 ? -8.602 0.303 1.730 1.00 94.81 91 ALA A CA 1
ATOM 739 C C . ALA A 1 91 ? -7.657 1.424 1.267 1.00 94.81 91 ALA A C 1
ATOM 741 O O . ALA A 1 91 ? -7.429 1.582 0.070 1.00 94.81 91 ALA A O 1
ATOM 742 N N . GLN A 1 92 ? -7.048 2.151 2.210 1.00 94.19 92 GLN A N 1
ATOM 743 C CA . GLN A 1 92 ? -6.020 3.136 1.886 1.00 94.19 92 GLN A CA 1
ATOM 744 C C . GLN A 1 92 ? -4.779 2.475 1.264 1.00 94.19 92 GLN A C 1
ATOM 746 O O . GLN A 1 92 ? -4.250 2.998 0.297 1.00 94.19 92 GLN A O 1
ATOM 751 N N . ASN A 1 93 ? -4.340 1.298 1.714 1.00 95.19 93 ASN A N 1
ATOM 752 C CA . ASN A 1 93 ? -3.222 0.603 1.064 1.00 95.19 93 ASN A CA 1
ATOM 753 C C . ASN A 1 93 ? -3.505 0.249 -0.399 1.00 95.19 93 ASN A C 1
ATOM 755 O O . ASN A 1 93 ? -2.652 0.481 -1.247 1.00 95.19 93 ASN A O 1
ATOM 759 N N . LEU A 1 94 ? -4.692 -0.279 -0.711 1.00 94.50 94 LEU A N 1
ATOM 760 C CA . LEU A 1 94 ? -5.050 -0.678 -2.081 1.00 94.50 94 LEU A CA 1
ATOM 761 C C . LEU A 1 94 ? -4.939 0.487 -3.070 1.00 94.50 94 LEU A C 1
ATOM 763 O O . LEU A 1 94 ? -4.401 0.343 -4.162 1.00 94.50 94 LEU A O 1
ATOM 767 N N . TRP A 1 95 ? -5.398 1.656 -2.645 1.00 91.50 95 TRP A N 1
ATOM 768 C CA . TRP A 1 95 ? -5.261 2.907 -3.378 1.00 91.50 95 TRP A CA 1
ATOM 769 C C . TRP A 1 95 ? -3.793 3.325 -3.571 1.00 91.50 95 TRP A C 1
ATOM 771 O O . TRP A 1 95 ? -3.393 3.714 -4.665 1.00 91.50 95 TRP A O 1
ATOM 781 N N . ASN A 1 96 ? -2.980 3.231 -2.514 1.00 94.00 96 ASN A N 1
ATOM 782 C CA . ASN A 1 96 ? -1.576 3.639 -2.536 1.00 94.00 96 ASN A CA 1
ATOM 783 C C . ASN A 1 96 ? -0.786 2.737 -3.498 1.00 94.00 96 ASN A C 1
ATOM 785 O O . ASN A 1 96 ? -0.008 3.220 -4.318 1.00 94.00 96 ASN A O 1
ATOM 789 N N . ILE A 1 97 ? -1.081 1.437 -3.461 1.00 96.00 97 ILE A N 1
ATOM 790 C CA . ILE A 1 97 ? -0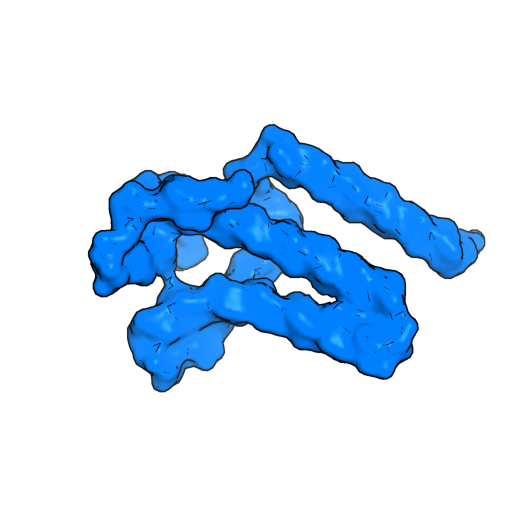.544 0.432 -4.378 1.00 96.00 97 ILE A CA 1
ATOM 791 C C . ILE A 1 97 ? -1.006 0.696 -5.813 1.00 96.00 97 ILE A C 1
ATOM 793 O O . ILE A 1 97 ? -0.207 0.542 -6.727 1.00 96.00 97 ILE A O 1
ATOM 797 N N . SER A 1 98 ? -2.257 1.110 -6.026 1.00 95.62 98 SER A N 1
ATOM 798 C CA . SER A 1 98 ? -2.761 1.498 -7.350 1.00 95.62 98 SER A CA 1
ATOM 799 C C . SER A 1 98 ? -1.941 2.653 -7.940 1.00 95.62 98 SER A C 1
ATOM 801 O O . SER A 1 98 ? -1.448 2.536 -9.060 1.00 95.62 98 SER A O 1
ATOM 803 N N . VAL A 1 99 ? -1.688 3.720 -7.172 1.00 94.62 99 VAL A N 1
ATOM 804 C CA . VAL A 1 99 ? -0.836 4.841 -7.613 1.00 94.62 99 VAL A CA 1
ATOM 805 C C . VAL A 1 99 ? 0.587 4.372 -7.933 1.00 94.62 99 VAL A C 1
ATOM 807 O O . VAL A 1 99 ? 1.135 4.749 -8.967 1.00 94.62 99 VAL A O 1
ATOM 810 N N . TYR A 1 100 ? 1.168 3.516 -7.088 1.00 96.06 100 TYR A N 1
ATOM 811 C CA . TYR A 1 100 ? 2.501 2.955 -7.313 1.00 96.06 100 TYR A CA 1
ATOM 812 C C . TYR A 1 100 ? 2.556 2.056 -8.560 1.00 96.06 100 TYR A C 1
ATOM 814 O O . TYR A 1 100 ? 3.477 2.152 -9.365 1.00 96.06 100 TYR A O 1
ATOM 822 N N . MET A 1 101 ? 1.539 1.222 -8.777 1.00 97.44 101 MET A N 1
ATOM 823 C CA . MET A 1 101 ? 1.424 0.369 -9.960 1.00 97.44 101 MET A CA 1
ATOM 824 C C . MET A 1 101 ? 1.256 1.195 -11.237 1.00 97.44 101 MET A C 1
ATOM 826 O O . MET A 1 101 ? 1.875 0.868 -12.245 1.00 97.44 101 MET A O 1
ATOM 830 N N . ALA 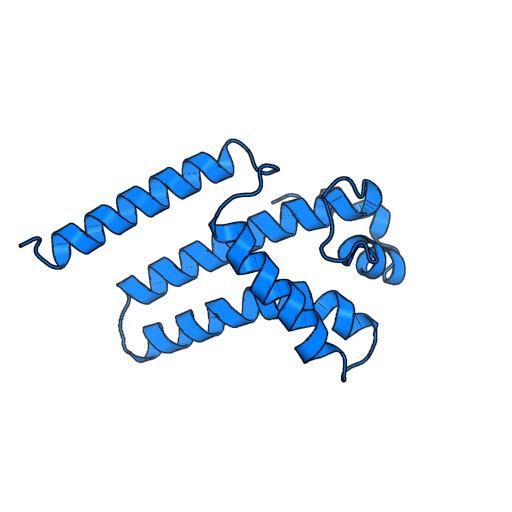A 1 102 ? 0.472 2.278 -11.201 1.00 96.62 102 ALA A N 1
ATOM 831 C CA . ALA A 1 102 ? 0.307 3.184 -12.336 1.00 96.62 102 ALA A CA 1
ATOM 832 C C . ALA A 1 102 ? 1.638 3.829 -12.760 1.00 96.62 102 ALA A C 1
ATOM 834 O O . ALA A 1 102 ? 1.831 4.140 -13.936 1.00 96.62 102 ALA A O 1
ATOM 835 N N . ASP A 1 103 ? 2.566 4.024 -11.823 1.00 96.44 103 ASP A N 1
ATOM 836 C CA . ASP A 1 103 ? 3.881 4.599 -12.098 1.00 96.44 103 ASP A CA 1
ATOM 837 C C . ASP A 1 103 ? 4.876 3.593 -12.704 1.00 96.44 103 ASP A C 1
ATOM 839 O O . ASP A 1 103 ? 5.950 3.999 -13.131 1.00 96.44 103 ASP A O 1
ATOM 843 N N . ALA A 1 104 ? 4.522 2.311 -12.858 1.00 97.31 104 ALA A N 1
ATOM 844 C CA . ALA A 1 104 ? 5.447 1.259 -13.294 1.00 97.31 104 ALA A CA 1
ATOM 845 C C . ALA A 1 104 ? 6.254 1.599 -14.563 1.00 97.31 104 ALA A C 1
ATOM 847 O O . ALA A 1 104 ? 7.458 1.344 -14.617 1.00 97.31 104 ALA A O 1
ATOM 848 N N . ARG A 1 105 ? 5.627 2.182 -15.595 1.00 96.88 105 ARG A N 1
ATOM 849 C CA . ARG A 1 105 ? 6.354 2.641 -16.797 1.00 96.88 105 ARG A CA 1
ATOM 850 C C . ARG A 1 105 ? 6.988 4.017 -16.651 1.00 96.88 105 ARG A C 1
ATOM 852 O O . ARG A 1 105 ? 7.988 4.287 -17.308 1.00 96.88 105 ARG A O 1
ATOM 859 N N . ALA A 1 106 ? 6.363 4.908 -15.889 1.00 95.81 106 ALA A N 1
ATOM 860 C CA . ALA A 1 106 ? 6.771 6.305 -15.806 1.00 95.81 106 ALA A CA 1
ATOM 861 C C . ALA A 1 106 ? 7.938 6.522 -14.830 1.00 95.81 106 ALA A C 1
ATOM 863 O O . ALA A 1 106 ? 8.730 7.436 -15.061 1.00 95.81 106 ALA A O 1
ATOM 864 N N . GLN A 1 107 ? 8.034 5.684 -13.793 1.00 95.00 107 GLN A N 1
ATOM 865 C CA . GLN A 1 107 ? 9.056 5.659 -12.746 1.00 95.00 107 GLN A CA 1
ATOM 866 C C . GLN A 1 107 ? 9.382 7.055 -12.200 1.00 95.00 107 GLN A C 1
ATOM 868 O O . GLN A 1 107 ? 10.544 7.449 -12.088 1.00 95.00 107 GLN A O 1
ATOM 873 N N . ARG A 1 108 ? 8.342 7.850 -11.928 1.00 93.50 108 ARG A N 1
ATOM 874 C CA . ARG A 1 108 ? 8.470 9.217 -11.408 1.00 93.50 108 ARG A CA 1
ATOM 875 C C . ARG A 1 108 ? 8.477 9.253 -9.889 1.00 93.50 108 ARG A C 1
ATOM 877 O O . ARG A 1 108 ? 8.959 10.234 -9.321 1.00 93.50 108 ARG A O 1
ATOM 884 N N . LEU A 1 109 ? 7.904 8.245 -9.236 1.00 91.81 109 LEU A N 1
ATOM 885 C CA . LEU A 1 109 ? 7.885 8.164 -7.785 1.00 91.81 109 LEU A CA 1
ATOM 886 C C . LEU A 1 109 ? 9.304 7.902 -7.259 1.00 91.81 109 LEU A C 1
ATOM 888 O O . LEU A 1 109 ? 10.030 7.074 -7.811 1.00 91.81 109 LEU A O 1
ATOM 892 N N . PRO A 1 110 ? 9.727 8.602 -6.192 1.00 88.81 110 PRO A N 1
ATOM 893 C CA . PRO A 1 110 ? 11.024 8.354 -5.586 1.00 88.81 110 PRO A CA 1
ATOM 894 C C . PRO A 1 110 ? 11.026 6.977 -4.916 1.00 88.81 110 PRO A C 1
ATOM 896 O O . PRO A 1 110 ? 10.191 6.697 -4.057 1.00 88.81 110 PRO A O 1
ATOM 899 N N . LEU A 1 111 ? 11.990 6.138 -5.286 1.00 88.75 111 LEU A N 1
ATOM 900 C CA . LEU A 1 111 ? 12.183 4.823 -4.680 1.00 88.75 111 LEU A CA 1
ATOM 901 C C . LEU A 1 111 ? 13.087 4.920 -3.453 1.00 88.75 111 LEU A C 1
ATOM 903 O O . LEU A 1 111 ? 14.062 5.682 -3.432 1.00 88.75 111 LEU A O 1
ATOM 907 N N . VAL A 1 112 ? 12.811 4.101 -2.441 1.00 83.06 112 VAL A N 1
ATOM 908 C CA . VAL A 1 112 ? 13.721 3.947 -1.305 1.00 83.06 112 VAL A CA 1
ATOM 909 C C . VAL A 1 112 ? 14.962 3.197 -1.780 1.00 83.06 112 VAL A C 1
ATOM 911 O O . VAL A 1 112 ? 14.881 2.171 -2.444 1.00 83.06 112 VAL A O 1
ATOM 914 N N . GLY A 1 113 ? 16.142 3.750 -1.502 1.00 74.19 113 GLY A N 1
ATOM 915 C CA . GLY A 1 113 ? 17.413 3.138 -1.902 1.00 74.19 113 GLY A CA 1
ATOM 916 C C . GLY A 1 113 ? 17.762 3.244 -3.394 1.00 74.19 113 GLY A C 1
ATOM 917 O O . GLY A 1 113 ? 18.845 2.804 -3.768 1.00 74.19 113 GLY A O 1
ATOM 918 N N . GLY A 1 114 ? 16.910 3.856 -4.231 1.00 73.56 114 GLY A N 1
ATOM 919 C CA . GLY A 1 114 ? 17.198 4.104 -5.654 1.00 73.56 114 GLY A CA 1
ATOM 920 C C . GLY A 1 114 ? 17.307 2.841 -6.519 1.00 73.56 114 GLY A C 1
ATOM 921 O O . GLY A 1 114 ? 18.023 2.857 -7.519 1.00 73.56 114 GLY A O 1
ATOM 922 N N . GLY A 1 115 ? 16.657 1.751 -6.097 1.00 80.56 115 GLY A N 1
ATOM 923 C CA . GLY A 1 115 ? 16.669 0.454 -6.773 1.00 80.56 115 GLY A CA 1
ATOM 924 C C . GLY A 1 115 ? 15.726 0.357 -7.976 1.00 80.56 115 GLY A C 1
ATOM 925 O O . GLY A 1 115 ? 15.341 1.354 -8.580 1.00 80.56 115 GLY A O 1
ATOM 926 N N . GLU A 1 116 ? 15.373 -0.874 -8.339 1.00 90.25 116 GLU A N 1
ATOM 927 C CA . GLU A 1 116 ? 14.416 -1.164 -9.409 1.00 90.25 116 GLU A CA 1
ATOM 928 C C . GLU A 1 116 ? 12.971 -0.966 -8.923 1.00 90.25 116 GLU A C 1
ATOM 930 O O . GLU A 1 116 ? 12.650 -1.251 -7.775 1.00 90.25 116 GLU A O 1
ATOM 935 N N . HIS A 1 117 ? 12.090 -0.475 -9.797 1.00 96.75 117 HIS A N 1
ATOM 936 C CA . HIS A 1 117 ? 10.679 -0.264 -9.477 1.00 96.75 117 HIS A CA 1
ATOM 937 C C . HIS A 1 117 ? 9.912 -1.597 -9.510 1.00 96.75 117 HIS A C 1
ATOM 939 O O . HIS A 1 117 ? 9.788 -2.209 -10.575 1.00 96.75 117 HIS A O 1
ATOM 945 N N . ASP A 1 118 ? 9.297 -2.009 -8.397 1.00 97.50 118 ASP A N 1
ATOM 946 C CA . ASP A 1 118 ? 8.745 -3.370 -8.266 1.00 97.50 118 ASP A CA 1
ATOM 947 C C . ASP A 1 118 ? 7.690 -3.686 -9.316 1.00 97.50 118 ASP A C 1
ATOM 949 O O . ASP A 1 118 ? 7.770 -4.700 -10.005 1.00 97.50 118 ASP A O 1
ATOM 953 N N . TRP A 1 119 ? 6.700 -2.806 -9.492 1.00 97.88 119 TRP A N 1
ATOM 954 C CA . TRP A 1 119 ? 5.659 -3.030 -10.496 1.00 97.88 119 TRP A CA 1
ATOM 955 C C . TRP A 1 119 ? 6.184 -2.986 -11.933 1.00 97.88 119 TRP A C 1
ATOM 957 O O . TRP A 1 119 ? 5.623 -3.670 -12.789 1.00 97.88 119 TRP A O 1
ATOM 967 N N . ALA A 1 120 ? 7.275 -2.263 -12.201 1.00 98.06 120 ALA A N 1
ATOM 968 C CA . ALA A 1 120 ? 7.926 -2.290 -13.506 1.00 98.06 120 ALA A CA 1
ATOM 969 C C . ALA A 1 120 ? 8.546 -3.666 -13.772 1.00 98.06 120 ALA A C 1
ATOM 971 O O . ALA A 1 120 ? 8.284 -4.267 -14.817 1.00 98.06 120 ALA A O 1
ATOM 972 N N . TYR A 1 121 ? 9.286 -4.195 -12.792 1.00 98.06 121 TYR A N 1
ATOM 973 C CA . TYR A 1 121 ? 9.841 -5.545 -12.832 1.00 98.06 121 TYR A CA 1
ATOM 974 C C . TYR A 1 121 ? 8.727 -6.593 -12.981 1.00 98.06 121 TYR A C 1
ATOM 976 O O . TYR A 1 121 ? 8.733 -7.388 -13.922 1.00 98.06 121 TYR A O 1
ATOM 984 N N . LEU A 1 122 ? 7.728 -6.577 -12.093 1.00 98.50 122 LEU A N 1
ATOM 985 C CA . LEU A 1 122 ? 6.671 -7.590 -12.027 1.00 98.50 122 LEU A CA 1
ATOM 986 C C . LEU A 1 122 ? 5.844 -7.622 -13.312 1.00 98.50 122 LEU A C 1
ATOM 988 O O . LEU A 1 122 ? 5.691 -8.681 -13.926 1.00 98.50 122 LEU A O 1
ATOM 992 N N . LEU A 1 123 ? 5.329 -6.469 -13.751 1.00 98.31 123 LEU A N 1
ATOM 993 C CA . LEU A 1 123 ? 4.542 -6.396 -14.980 1.00 98.31 123 LEU A CA 1
ATOM 994 C C . LEU A 1 123 ? 5.406 -6.676 -16.212 1.00 98.31 123 LEU A C 1
ATOM 996 O O . LEU A 1 123 ? 4.930 -7.327 -17.142 1.00 98.31 123 LEU A O 1
ATOM 1000 N N . GLY A 1 124 ? 6.673 -6.253 -16.217 1.00 98.19 124 GLY A N 1
ATOM 1001 C CA . GLY A 1 124 ? 7.632 -6.574 -17.273 1.00 98.19 124 GLY A CA 1
ATOM 1002 C C . GLY A 1 124 ? 7.841 -8.080 -17.422 1.00 98.19 124 GLY A C 1
ATOM 1003 O O . GLY A 1 124 ? 7.688 -8.621 -18.517 1.00 98.19 124 GLY A O 1
ATOM 1004 N N . ARG A 1 125 ? 8.088 -8.785 -16.312 1.00 98.06 125 ARG A N 1
ATOM 1005 C CA . ARG A 1 125 ? 8.248 -10.249 -16.285 1.00 98.06 125 ARG A CA 1
ATOM 1006 C C . ARG A 1 125 ? 6.990 -10.997 -16.718 1.00 98.06 125 ARG A C 1
ATOM 1008 O O . ARG A 1 125 ? 7.106 -12.078 -17.286 1.00 98.06 125 ARG A O 1
ATOM 1015 N N . MET A 1 126 ? 5.810 -10.428 -16.479 1.00 98.12 126 MET A N 1
ATOM 1016 C CA . MET A 1 126 ? 4.531 -10.992 -16.922 1.00 98.12 126 MET A CA 1
ATOM 1017 C C . MET A 1 126 ? 4.145 -10.596 -18.359 1.00 98.12 126 MET A C 1
ATOM 1019 O O . MET A 1 126 ? 3.149 -11.098 -18.872 1.00 98.12 126 MET A O 1
ATOM 1023 N N . GLY A 1 127 ? 4.890 -9.700 -19.021 1.00 98.25 127 GLY A N 1
ATOM 1024 C CA . GLY A 1 127 ? 4.517 -9.161 -20.337 1.00 98.25 127 GLY A CA 1
ATOM 1025 C C . GLY A 1 127 ? 3.283 -8.244 -20.305 1.00 98.25 127 GLY A C 1
ATOM 1026 O O . GLY A 1 127 ? 2.594 -8.086 -21.315 1.00 98.25 127 GLY A O 1
ATOM 1027 N N . LEU A 1 128 ? 2.988 -7.664 -19.138 1.00 98.12 128 LEU A N 1
ATOM 1028 C CA . LEU A 1 128 ? 1.806 -6.845 -18.858 1.00 98.12 128 LEU A CA 1
ATOM 1029 C C . LEU A 1 128 ? 2.128 -5.367 -18.597 1.00 98.12 128 LEU A C 1
ATOM 1031 O O . LEU A 1 128 ? 1.231 -4.609 -18.240 1.00 98.12 128 LEU A O 1
ATOM 1035 N N . LEU A 1 129 ? 3.381 -4.940 -18.764 1.00 97.88 129 LEU A N 1
ATOM 1036 C CA . LEU A 1 129 ? 3.835 -3.589 -18.409 1.00 9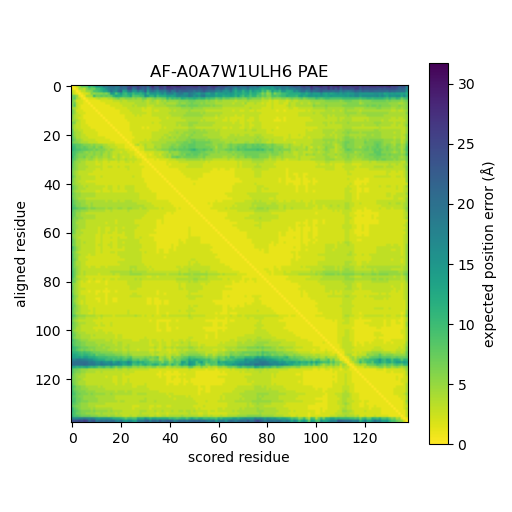7.88 129 LEU A CA 1
ATOM 1037 C C . LEU A 1 129 ? 3.015 -2.471 -19.075 1.00 97.88 129 LEU A C 1
ATOM 1039 O O . LEU A 1 129 ? 2.739 -1.447 -18.462 1.00 97.88 129 LEU A O 1
ATOM 1043 N N . GLN A 1 130 ? 2.558 -2.682 -20.306 1.00 97.31 130 GLN A N 1
ATOM 1044 C CA . GLN A 1 130 ? 1.693 -1.760 -21.045 1.00 97.31 130 GLN A CA 1
ATOM 1045 C C . GLN A 1 130 ? 0.294 -1.563 -20.433 1.00 97.31 130 GLN A C 1
ATOM 1047 O O . GLN A 1 130 ? -0.387 -0.600 -20.792 1.00 97.31 130 GLN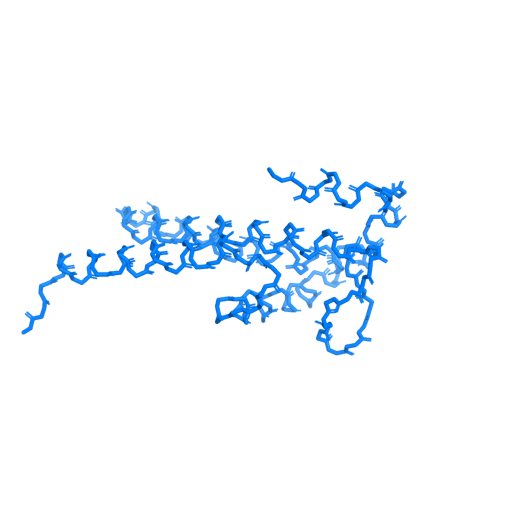 A O 1
ATOM 1052 N N . TYR A 1 131 ? -0.131 -2.463 -19.542 1.00 97.31 131 TYR A N 1
ATOM 1053 C CA . TYR A 1 131 ? -1.424 -2.434 -18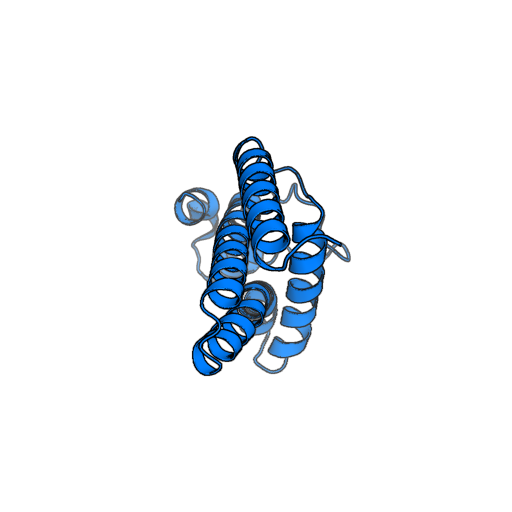.860 1.00 97.31 131 TYR A CA 1
ATOM 1054 C C . TYR A 1 131 ? -1.348 -1.852 -17.441 1.00 97.31 131 TYR A C 1
ATOM 1056 O O . TYR A 1 131 ? -2.366 -1.860 -16.759 1.00 97.31 131 TYR A O 1
ATOM 1064 N N . ASP A 1 132 ? -0.198 -1.332 -16.999 1.00 96.81 132 ASP A N 1
ATOM 1065 C CA . ASP A 1 132 ? -0.005 -0.702 -15.679 1.00 96.81 132 ASP A CA 1
ATOM 1066 C C . ASP A 1 132 ? -1.148 0.251 -15.275 1.00 96.81 132 ASP A C 1
ATOM 1068 O O . ASP A 1 132 ? -1.741 0.094 -14.216 1.00 96.81 132 ASP A O 1
ATOM 1072 N N . GLN A 1 133 ? -1.544 1.165 -16.159 1.00 96.56 133 GLN A N 1
ATOM 1073 C CA . GLN A 1 133 ? -2.631 2.121 -15.945 1.00 96.56 133 GLN A CA 1
ATOM 1074 C C . GLN A 1 133 ? -3.999 1.432 -15.864 1.00 96.56 133 GLN A C 1
ATOM 1076 O O . GLN A 1 133 ? -4.838 1.799 -15.050 1.00 96.56 133 GLN A O 1
ATOM 1081 N N . ALA A 1 134 ? -4.239 0.420 -16.702 1.00 96.00 134 ALA A N 1
ATOM 1082 C CA . ALA A 1 134 ? -5.509 -0.304 -16.719 1.00 96.00 134 ALA A CA 1
ATOM 1083 C C . ALA A 1 134 ? -5.687 -1.183 -15.472 1.00 96.00 134 ALA A C 1
ATOM 1085 O O . ALA A 1 134 ? -6.799 -1.301 -14.972 1.00 96.00 134 ALA A O 1
ATOM 1086 N N . LEU A 1 135 ? -4.597 -1.776 -14.978 1.00 93.94 135 LEU A N 1
ATOM 1087 C CA . LEU A 1 135 ? -4.573 -2.588 -13.761 1.00 93.94 135 LEU A CA 1
ATOM 1088 C C . LEU A 1 135 ? -4.604 -1.728 -12.493 1.00 93.94 135 LEU A C 1
ATOM 1090 O O . LEU A 1 135 ? -5.160 -2.151 -11.483 1.00 93.94 135 LEU A O 1
ATOM 1094 N N . ALA A 1 136 ? -4.027 -0.528 -12.554 1.00 93.50 136 ALA A N 1
ATOM 1095 C CA . ALA A 1 136 ? -4.061 0.431 -11.463 1.00 93.50 136 ALA A CA 1
ATOM 1096 C C . ALA A 1 136 ? -5.419 1.130 -11.321 1.00 93.50 136 ALA A C 1
ATOM 1098 O O . ALA A 1 136 ? -5.762 1.562 -10.222 1.00 93.50 136 ALA A O 1
ATOM 1099 N N . ASN A 1 137 ? -6.196 1.264 -12.397 1.00 84.75 137 ASN A N 1
ATOM 1100 C CA . ASN A 1 137 ? -7.508 1.900 -12.322 1.00 84.75 137 ASN A CA 1
ATOM 1101 C C . ASN A 1 137 ? -8.467 1.081 -11.441 1.00 84.75 137 ASN A C 1
ATOM 1103 O O . ASN A 1 137 ? -8.725 -0.094 -11.701 1.00 84.75 137 ASN A O 1
ATOM 1107 N N . THR A 1 138 ? -9.002 1.745 -10.413 1.00 57.00 138 THR A N 1
ATOM 1108 C CA . THR A 1 138 ? -10.114 1.269 -9.571 1.00 57.00 138 THR A CA 1
ATOM 1109 C C . THR A 1 138 ? -11.399 1.992 -9.929 1.00 57.00 138 THR A C 1
ATOM 1111 O O . THR A 1 138 ? -11.316 3.181 -10.316 1.00 57.00 138 THR A O 1
#

pLDDT: mean 94.2, std 6.74, range [57.0, 98.5]

Secondary structure (DSSP, 8-state):
---HHHHHHHHHHHHHHHHHHHHH-TT---HHHHHHHHHHHHHHHHHGGG-HHHHHHHHHHHHHHHHHHHHHHHHHTT-HHHHHHHHHHHHHHHHHHHHHHHTTTT--SPPGGG---HHHHHHHHHT-GGGHHHHH--

Radius of gyration: 16.74 Å; Cα contacts (8 Å, |Δi|>4): 129; chains: 1; bounding box: 35×32×52 Å

Foldseek 3Di:
DDDPVNVLVVVVVVLVVVVVVCVVPVVDQDDLNVVLQVQLQVQLVVQVVVDDLSSLVRSLVRSLVVLVVVLVVCVVVVNPSSNVVSVSSNVVSLSNVLSLLLCLPVVPDDDDPNDHRSNVVNCVVVVNSVCSNVVSDD

Sequence (138 aa):
MISPSHARQLLVVALFVYGIVCLRDPGTFRLLDNVNLAIHETGHLVFAPFGEFLGFLGGTLFQLLFPVLFYVYFRRQQDRFAASVILWWVAQNLWNISVYMADARAQRLPLVGGGEHDWAYLLGRMGLLQYDQALANT

Nearest PDB structures (foldseek):
  8e0m-assembly3_I  TM=3.059E-01  e=7.914E+00  synthetic construct

Solvent-accessible surface area (backbone atoms only — not comparable to full-atom values): 7538 Å² total; per-residue (Å²): 134,82,53,75,68,58,54,52,51,51,49,51,53,50,52,50,54,50,48,53,55,42,73,76,43,73,87,62,85,48,76,68,50,54,56,44,46,57,39,17,61,48,12,26,65,72,24,41,88,73,37,70,72,41,14,49,50,15,15,64,49,35,44,51,47,55,47,50,53,51,24,53,50,28,51,73,71,67,35,62,66,63,22,50,56,34,49,51,51,49,57,51,46,55,54,54,50,21,56,54,30,43,29,30,82,70,67,76,70,88,58,83,90,70,66,83,59,46,48,30,54,54,25,47,77,68,75,42,45,93,42,26,56,68,71,29,60,126